Protein AF-A0A529NWU4-F1 (afdb_monomer)

Structure (mmCIF, N/CA/C/O backbone):
data_AF-A0A529NWU4-F1
#
_entry.id   AF-A0A529NWU4-F1
#
loop_
_atom_site.group_PDB
_atom_site.id
_atom_site.type_symbol
_atom_site.label_atom_id
_atom_site.label_alt_id
_atom_site.label_comp_id
_atom_site.label_asym_id
_atom_site.label_entity_id
_atom_site.label_seq_id
_atom_site.pdbx_PDB_ins_code
_atom_site.Cartn_x
_atom_site.Cartn_y
_atom_site.Cartn_z
_atom_site.occupancy
_atom_site.B_iso_or_equiv
_atom_site.auth_seq_id
_atom_site.auth_comp_id
_atom_site.auth_asym_id
_atom_site.auth_atom_id
_atom_site.pdbx_PDB_model_num
ATOM 1 N N . VAL A 1 1 ? -2.280 -7.081 -3.829 1.00 72.25 1 VAL A N 1
ATOM 2 C CA . VAL A 1 1 ? -1.068 -7.918 -3.638 1.00 72.25 1 VAL A CA 1
ATOM 3 C C . VAL A 1 1 ? 0.027 -7.570 -4.643 1.00 72.25 1 VAL A C 1
ATOM 5 O O . VAL A 1 1 ? 1.037 -7.049 -4.202 1.00 72.25 1 VAL A O 1
ATOM 8 N N . LEU A 1 2 ? -0.143 -7.772 -5.961 1.00 79.50 2 LEU A N 1
ATOM 9 C CA . LEU A 1 2 ? 0.940 -7.514 -6.936 1.00 79.50 2 LEU A CA 1
ATOM 10 C C . LEU A 1 2 ? 1.406 -6.042 -6.990 1.00 79.50 2 LEU A C 1
ATOM 12 O O . LEU A 1 2 ? 2.603 -5.792 -6.903 1.00 79.50 2 LEU A O 1
ATOM 16 N N . PHE A 1 3 ? 0.483 -5.073 -7.022 1.00 83.38 3 PHE A N 1
ATOM 17 C CA . PHE A 1 3 ? 0.818 -3.639 -6.942 1.00 83.38 3 PHE A CA 1
ATOM 18 C C . PHE A 1 3 ? 1.601 -3.284 -5.666 1.00 83.38 3 PHE A C 1
ATOM 20 O O . PHE A 1 3 ? 2.593 -2.565 -5.715 1.00 83.38 3 PHE A O 1
ATOM 27 N N . SER A 1 4 ? 1.197 -3.852 -4.526 1.00 84.69 4 SER A N 1
ATOM 28 C CA . SER A 1 4 ? 1.851 -3.646 -3.228 1.00 84.69 4 SER A CA 1
ATOM 29 C C . SER A 1 4 ? 3.282 -4.202 -3.201 1.00 84.69 4 SER A C 1
ATOM 31 O O . SER A 1 4 ? 4.173 -3.583 -2.627 1.00 84.69 4 SER A O 1
ATOM 33 N N . LEU A 1 5 ? 3.519 -5.354 -3.841 1.00 83.44 5 LEU A N 1
ATOM 34 C CA . LEU A 1 5 ? 4.855 -5.950 -3.959 1.00 83.44 5 LEU A CA 1
ATOM 35 C C . LEU A 1 5 ? 5.778 -5.108 -4.844 1.00 83.44 5 LEU A C 1
ATOM 37 O O . LEU A 1 5 ? 6.949 -4.935 -4.512 1.00 83.44 5 LEU A O 1
ATOM 41 N N . VAL A 1 6 ? 5.253 -4.553 -5.937 1.00 82.69 6 VAL A N 1
ATOM 42 C CA . VAL A 1 6 ? 5.997 -3.626 -6.799 1.00 82.69 6 VAL A CA 1
ATOM 43 C C . VAL A 1 6 ? 6.355 -2.342 -6.050 1.00 82.69 6 VAL A C 1
ATOM 45 O O . VAL A 1 6 ? 7.510 -1.930 -6.100 1.00 82.69 6 VAL A O 1
ATOM 48 N N . ALA A 1 7 ? 5.423 -1.752 -5.295 1.00 83.19 7 ALA A N 1
ATOM 49 C CA . ALA A 1 7 ? 5.697 -0.566 -4.479 1.00 83.19 7 ALA A CA 1
ATOM 50 C C . ALA A 1 7 ? 6.776 -0.829 -3.411 1.00 83.19 7 ALA A C 1
ATOM 52 O O . ALA A 1 7 ? 7.692 -0.023 -3.234 1.00 83.19 7 ALA A O 1
ATOM 53 N N . TRP A 1 8 ? 6.738 -1.996 -2.754 1.00 83.44 8 TRP A N 1
ATOM 54 C CA . TRP A 1 8 ? 7.813 -2.427 -1.854 1.00 83.44 8 TRP A CA 1
ATOM 55 C C . TRP A 1 8 ? 9.149 -2.584 -2.596 1.00 83.44 8 TRP A C 1
ATOM 57 O O . TRP A 1 8 ? 10.175 -2.082 -2.136 1.00 83.44 8 TRP A O 1
ATOM 67 N N . GLY A 1 9 ? 9.140 -3.230 -3.765 1.00 81.44 9 GLY A N 1
ATOM 68 C CA . GLY A 1 9 ? 10.323 -3.403 -4.608 1.00 81.44 9 GLY A CA 1
ATOM 69 C C . GLY A 1 9 ? 10.940 -2.069 -5.027 1.00 81.44 9 GLY A C 1
ATOM 70 O O . GLY A 1 9 ? 12.146 -1.894 -4.880 1.00 81.44 9 GLY A O 1
ATOM 71 N N . SER A 1 10 ? 10.119 -1.110 -5.456 1.00 79.38 10 SER A N 1
ATOM 72 C CA . SER A 1 10 ? 10.537 0.256 -5.791 1.00 79.38 10 SER A CA 1
ATOM 73 C C . SER A 1 10 ? 11.229 0.940 -4.609 1.00 79.38 10 SER A C 1
ATOM 75 O O . SER A 1 10 ? 12.353 1.430 -4.738 1.00 79.38 10 SER A O 1
ATOM 77 N N . LYS A 1 11 ? 10.611 0.877 -3.421 1.00 80.19 11 LYS A N 1
ATOM 78 C CA . LYS A 1 11 ? 11.128 1.499 -2.195 1.00 80.19 11 LYS A CA 1
ATOM 79 C C . LYS A 1 11 ? 12.432 0.873 -1.692 1.00 80.19 11 LYS A C 1
ATOM 81 O O . LYS A 1 11 ? 13.292 1.593 -1.194 1.00 80.19 11 LYS A O 1
ATOM 86 N N . HIS A 1 12 ? 12.579 -0.450 -1.780 1.00 82.19 12 HIS A N 1
ATOM 87 C CA . HIS A 1 12 ? 13.668 -1.175 -1.112 1.00 82.19 12 HIS A CA 1
ATOM 88 C C . HIS A 1 12 ? 14.779 -1.683 -2.040 1.00 82.19 12 HIS A C 1
ATOM 90 O O . HIS A 1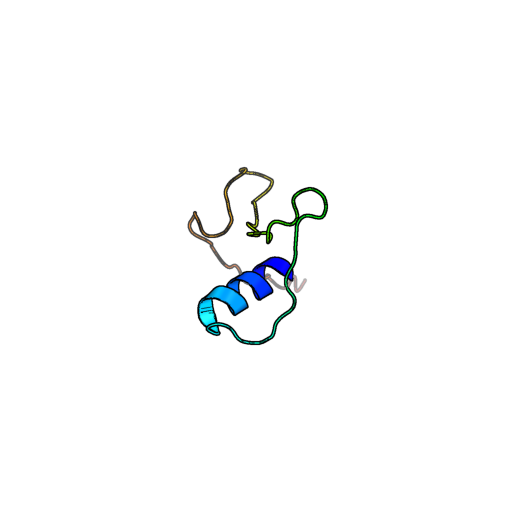 12 ? 15.885 -1.924 -1.562 1.00 82.19 12 HIS A O 1
ATOM 96 N N . ARG A 1 13 ? 14.537 -1.842 -3.349 1.00 75.38 13 ARG A N 1
ATOM 97 C CA . ARG A 1 13 ? 15.561 -2.301 -4.313 1.00 75.38 13 ARG A CA 1
ATOM 98 C C . ARG A 1 13 ? 16.282 -1.174 -5.055 1.00 75.38 13 ARG A C 1
ATOM 100 O O . ARG A 1 13 ? 17.096 -1.480 -5.919 1.00 75.38 13 ARG A O 1
ATOM 107 N N . GLY A 1 14 ? 16.011 0.094 -4.734 1.00 65.69 14 GLY A N 1
ATOM 108 C CA . GLY A 1 14 ? 16.824 1.230 -5.184 1.00 65.69 14 GLY A CA 1
ATOM 109 C C . GLY A 1 14 ? 16.988 1.334 -6.705 1.00 65.69 14 GLY A C 1
ATOM 110 O O . GLY A 1 14 ? 18.109 1.305 -7.200 1.00 65.69 14 GLY A O 1
ATOM 111 N N . GLY A 1 15 ? 15.885 1.446 -7.452 1.00 65.62 15 GLY A N 1
ATOM 112 C CA . GLY A 1 15 ? 15.941 1.785 -8.885 1.00 65.62 15 GLY A CA 1
ATOM 113 C C . GLY A 1 15 ? 16.261 0.634 -9.849 1.00 65.62 15 GLY A C 1
ATOM 114 O O . GLY A 1 15 ? 16.675 0.882 -10.978 1.00 65.62 15 GLY A O 1
ATOM 115 N N . GLY A 1 16 ? 16.069 -0.624 -9.436 1.00 71.50 16 GLY A N 1
ATOM 116 C CA . GLY A 1 16 ? 16.134 -1.773 -10.348 1.00 71.50 16 GLY A CA 1
ATOM 117 C C . GLY A 1 16 ? 15.021 -1.783 -11.412 1.00 71.50 16 GLY A C 1
ATOM 118 O O . GLY A 1 16 ? 14.064 -1.019 -11.340 1.00 71.50 16 GLY A O 1
ATOM 119 N N . ILE A 1 17 ? 15.119 -2.690 -12.389 1.00 78.31 17 ILE A N 1
ATOM 120 C CA . ILE A 1 1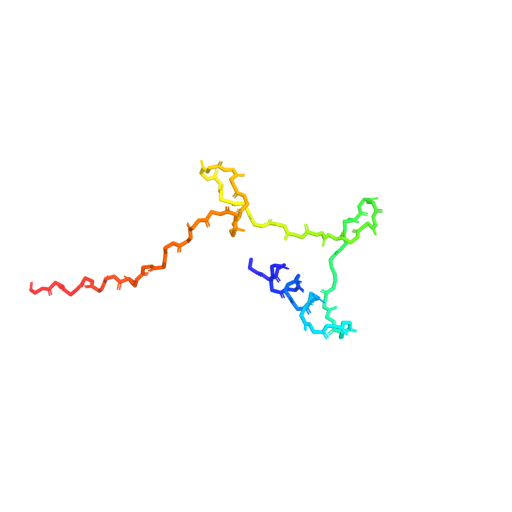7 ? 14.087 -2.868 -13.424 1.00 78.31 17 ILE A CA 1
ATOM 121 C C . ILE A 1 17 ? 12.917 -3.667 -12.835 1.00 78.31 17 ILE A C 1
ATOM 123 O O . ILE A 1 17 ? 13.081 -4.825 -12.450 1.00 78.31 17 ILE A O 1
ATOM 127 N N . PHE A 1 18 ? 11.735 -3.059 -12.774 1.00 80.50 18 PHE A N 1
ATOM 128 C CA . PHE A 1 18 ? 10.484 -3.711 -12.388 1.00 80.50 18 PHE A CA 1
ATOM 129 C C . PHE A 1 18 ? 9.310 -3.121 -13.174 1.00 80.50 18 PHE A C 1
ATOM 131 O O . PHE A 1 18 ? 9.406 -2.042 -13.758 1.00 80.50 18 PHE A O 1
ATOM 138 N N . THR A 1 19 ? 8.195 -3.848 -13.208 1.00 86.56 19 THR A N 1
ATOM 139 C CA . THR A 1 19 ? 6.955 -3.390 -13.841 1.00 86.56 19 THR A CA 1
ATOM 140 C C . THR A 1 19 ? 6.429 -2.149 -13.131 1.00 86.56 19 THR A C 1
ATOM 142 O O . THR A 1 19 ? 6.202 -2.197 -11.928 1.00 86.56 19 THR A O 1
ATOM 145 N N . ARG A 1 20 ? 6.213 -1.057 -13.868 1.00 86.56 20 ARG A N 1
ATOM 146 C CA . ARG A 1 20 ? 5.651 0.199 -13.354 1.00 86.56 20 ARG A CA 1
ATOM 147 C C . ARG A 1 20 ? 4.225 0.363 -13.855 1.00 86.56 20 ARG A C 1
ATOM 149 O O . ARG A 1 20 ? 3.930 0.003 -14.994 1.00 86.56 20 ARG A O 1
ATOM 156 N N . PHE A 1 21 ? 3.357 0.892 -13.005 1.00 89.56 21 PHE A N 1
ATOM 157 C CA . PHE A 1 21 ? 1.952 1.104 -13.329 1.00 89.56 21 PHE A CA 1
ATOM 158 C C . PHE A 1 21 ? 1.678 2.596 -13.393 1.00 89.56 21 PHE A C 1
ATOM 160 O O . PHE A 1 21 ? 2.042 3.328 -12.479 1.00 89.56 21 PHE A O 1
ATOM 167 N N . PHE A 1 22 ? 1.033 3.027 -14.468 1.00 92.94 22 PHE A N 1
ATOM 168 C CA . PHE A 1 22 ? 0.682 4.419 -14.696 1.00 92.94 22 PHE A CA 1
ATOM 169 C C . PHE A 1 22 ? -0.827 4.535 -14.847 1.00 92.94 22 PHE A C 1
ATOM 171 O O . PHE A 1 22 ? -1.471 3.646 -15.409 1.00 92.94 22 PHE A O 1
ATOM 178 N N . ASP A 1 23 ? -1.373 5.627 -14.333 1.00 93.94 23 ASP A N 1
ATOM 179 C CA . ASP A 1 23 ? -2.740 6.034 -14.597 1.00 93.94 23 ASP A CA 1
ATOM 180 C C . ASP A 1 23 ? -2.859 6.441 -16.071 1.00 93.94 23 ASP A C 1
ATOM 182 O O . ASP A 1 23 ? -2.077 7.251 -16.571 1.00 93.94 23 ASP A O 1
ATOM 186 N N . ALA A 1 24 ? -3.800 5.831 -16.788 1.00 97.12 24 ALA A N 1
ATOM 187 C CA . ALA A 1 24 ? -3.889 5.977 -18.238 1.00 97.12 24 ALA A CA 1
ATOM 188 C C . ALA A 1 24 ? -4.387 7.362 -18.677 1.00 97.12 24 ALA A C 1
ATOM 190 O O . ALA A 1 24 ? -4.114 7.776 -19.801 1.00 97.12 24 ALA A O 1
ATOM 191 N N . GLU A 1 25 ? -5.113 8.071 -17.812 1.00 97.81 25 GLU A N 1
ATOM 192 C CA . GLU A 1 25 ? -5.700 9.374 -18.126 1.00 97.81 25 GLU A CA 1
ATOM 193 C C . GLU A 1 25 ? -4.697 10.505 -17.888 1.00 97.81 25 GLU A C 1
ATOM 195 O O . GLU A 1 25 ? -4.573 11.427 -18.693 1.00 97.81 25 GLU A O 1
ATOM 200 N N . THR A 1 26 ? -3.953 10.423 -16.788 1.00 97.12 26 THR A N 1
ATOM 201 C CA . THR A 1 26 ? -3.030 11.470 -16.334 1.00 97.12 26 THR A CA 1
ATOM 202 C C . THR A 1 26 ? -1.572 11.183 -16.681 1.00 97.12 26 THR A C 1
ATOM 204 O O . THR A 1 26 ? -0.738 12.084 -16.601 1.00 97.12 26 THR A O 1
ATOM 207 N N . GLY A 1 27 ? -1.232 9.937 -17.023 1.00 96.38 27 GLY A N 1
ATOM 208 C CA . GLY A 1 27 ? 0.145 9.496 -17.251 1.00 96.38 27 GLY A CA 1
ATOM 209 C C . GLY A 1 27 ? 1.011 9.479 -15.986 1.00 96.38 27 GLY A C 1
ATOM 210 O O . GLY A 1 27 ? 2.227 9.319 -16.085 1.00 96.38 27 GLY A O 1
ATOM 211 N N . SER A 1 28 ? 0.417 9.656 -14.803 1.00 95.38 28 SER A N 1
ATOM 212 C CA . SER A 1 28 ? 1.142 9.664 -13.529 1.00 95.38 28 SER A CA 1
ATOM 213 C C . SER A 1 28 ? 1.413 8.244 -13.048 1.00 95.38 28 SER A C 1
ATOM 215 O O . SER A 1 28 ? 0.579 7.354 -13.213 1.00 95.38 28 SER A O 1
ATOM 217 N N . GLU A 1 29 ? 2.580 8.011 -12.444 1.00 90.75 29 GLU A N 1
ATOM 218 C CA . GLU A 1 29 ? 2.860 6.715 -11.822 1.00 90.75 29 GLU A CA 1
ATOM 219 C C . GLU A 1 29 ? 1.923 6.502 -10.628 1.00 90.75 29 GLU A C 1
ATOM 221 O O . GLU A 1 29 ? 1.733 7.393 -9.801 1.00 90.75 29 GLU A O 1
ATOM 226 N N . ILE A 1 30 ? 1.325 5.316 -10.552 1.00 90.25 30 ILE A N 1
ATOM 227 C CA . ILE A 1 30 ? 0.406 4.954 -9.478 1.00 90.25 30 ILE A CA 1
ATOM 228 C C . ILE A 1 30 ? 1.217 4.696 -8.206 1.00 90.25 30 ILE A C 1
ATOM 230 O O . ILE A 1 30 ? 2.112 3.851 -8.209 1.00 90.25 30 ILE A O 1
ATOM 234 N N . ASP A 1 31 ? 0.840 5.357 -7.109 1.00 88.56 31 ASP A N 1
ATOM 235 C CA . ASP A 1 31 ? 1.267 5.022 -5.746 1.00 88.56 31 ASP A CA 1
ATOM 236 C C . ASP A 1 31 ? 0.176 4.174 -5.059 1.00 88.56 31 ASP A C 1
ATOM 238 O O . ASP A 1 31 ? -0.835 4.709 -4.590 1.00 88.56 31 ASP A O 1
ATOM 242 N N . PRO A 1 32 ? 0.282 2.830 -5.074 1.00 89.00 32 PRO A N 1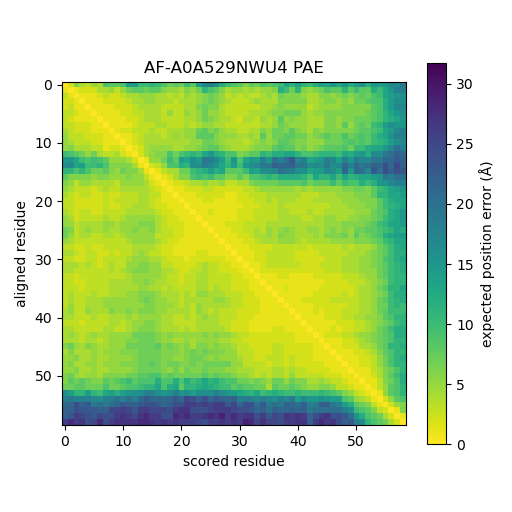
ATOM 243 C CA . PRO A 1 32 ? -0.813 1.974 -4.654 1.00 89.00 32 PRO A CA 1
ATOM 244 C C . PRO A 1 32 ? -0.862 1.823 -3.130 1.00 89.00 32 PRO A C 1
ATOM 246 O O . PRO A 1 32 ? 0.041 1.258 -2.512 1.00 89.00 32 PRO A O 1
ATOM 249 N N . ILE A 1 33 ? -2.002 2.173 -2.532 1.00 89.88 33 ILE A N 1
ATOM 250 C CA . ILE A 1 33 ? -2.328 1.833 -1.141 1.00 89.88 33 ILE A CA 1
ATOM 251 C C . ILE A 1 33 ? -3.382 0.726 -1.084 1.00 89.88 33 ILE A C 1
ATOM 253 O O . ILE A 1 33 ? -4.330 0.689 -1.864 1.00 89.88 33 ILE A O 1
ATOM 257 N N . SER A 1 34 ? -3.221 -0.214 -0.152 1.00 91.38 34 SER A N 1
ATOM 258 C CA . SER A 1 34 ? -4.263 -1.204 0.147 1.00 91.38 34 SER A CA 1
ATOM 259 C C . SER A 1 34 ? -5.156 -0.668 1.254 1.00 91.38 34 SER A C 1
ATOM 261 O O . SER A 1 34 ? -4.644 -0.213 2.271 1.00 91.38 34 SER A O 1
ATOM 263 N N . ILE A 1 35 ? -6.470 -0.736 1.066 1.00 93.94 35 ILE A N 1
ATOM 264 C CA . ILE A 1 35 ? -7.461 -0.251 2.031 1.00 93.94 35 ILE A CA 1
ATOM 265 C C . ILE A 1 35 ? -8.222 -1.442 2.615 1.00 93.94 35 ILE A C 1
ATOM 267 O O . ILE A 1 35 ? -8.709 -2.294 1.868 1.00 93.94 35 ILE A O 1
ATOM 271 N N . ASP A 1 36 ? -8.352 -1.494 3.941 1.00 94.56 36 ASP A N 1
ATOM 272 C CA . ASP A 1 36 ? -9.349 -2.343 4.591 1.00 94.56 36 ASP A CA 1
ATOM 273 C C . ASP A 1 36 ? -10.738 -1.789 4.270 1.00 94.56 36 ASP A C 1
ATOM 275 O O . ASP A 1 36 ? -11.123 -0.720 4.741 1.00 94.56 36 ASP A O 1
ATOM 279 N N . ARG A 1 37 ? -11.508 -2.532 3.472 1.00 95.88 37 ARG A N 1
ATOM 280 C CA . ARG A 1 37 ? -12.849 -2.117 3.049 1.00 95.88 37 ARG A CA 1
ATOM 281 C C . ARG A 1 37 ? -13.790 -1.859 4.227 1.00 95.88 37 ARG A C 1
ATOM 283 O O . ARG A 1 37 ? -14.654 -0.999 4.113 1.00 95.88 37 ARG A O 1
ATOM 290 N N . SER A 1 38 ? -13.662 -2.605 5.321 1.00 96.88 38 SER A N 1
ATOM 291 C CA . SER A 1 38 ? -14.601 -2.516 6.442 1.00 96.88 38 SER A CA 1
ATOM 292 C C . SER A 1 38 ? -14.432 -1.230 7.251 1.00 96.88 38 SER A C 1
ATOM 294 O O . SER A 1 38 ? -15.411 -0.681 7.748 1.00 96.88 38 SER A O 1
ATOM 296 N N . THR A 1 39 ? -13.202 -0.725 7.347 1.00 95.62 39 THR A N 1
ATOM 297 C CA . THR A 1 39 ? -12.873 0.450 8.163 1.00 95.62 39 THR A CA 1
ATOM 298 C C . THR A 1 39 ? -12.467 1.676 7.350 1.00 95.62 39 THR A C 1
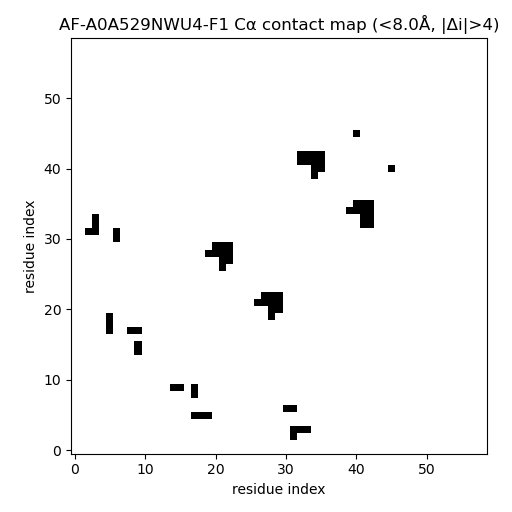ATOM 300 O O . THR A 1 39 ? -12.379 2.767 7.910 1.00 95.62 39 THR A O 1
ATOM 303 N N . GLY A 1 40 ? -12.169 1.511 6.060 1.00 95.81 40 GLY A N 1
ATOM 304 C CA . GLY A 1 40 ? -11.584 2.545 5.205 1.00 95.81 40 GLY A CA 1
ATOM 305 C C . GLY A 1 40 ? -10.120 2.865 5.527 1.00 95.81 40 GLY A C 1
ATOM 306 O O . GLY A 1 40 ? -9.537 3.749 4.904 1.00 95.81 40 GLY A O 1
ATOM 307 N N . ALA A 1 41 ? -9.503 2.171 6.488 1.00 96.38 41 ALA A N 1
ATOM 308 C CA . 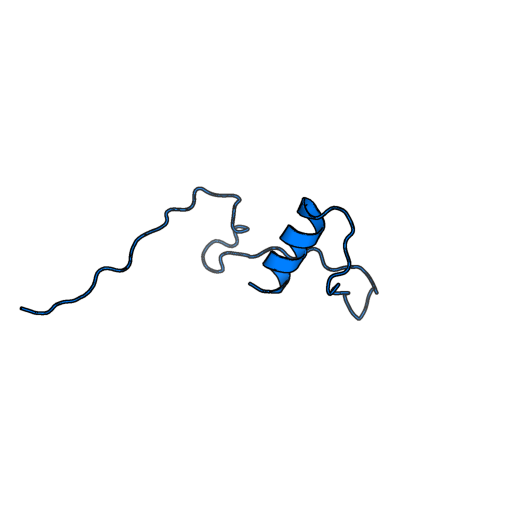ALA A 1 41 ? -8.135 2.450 6.900 1.00 96.38 41 ALA A CA 1
ATOM 309 C C . ALA A 1 41 ? -7.117 1.862 5.906 1.00 96.38 41 ALA A C 1
ATOM 311 O O . ALA A 1 41 ? -7.266 0.707 5.491 1.00 96.38 41 ALA A O 1
ATOM 312 N N . PRO A 1 42 ? -6.035 2.589 5.566 1.00 94.31 42 PRO A N 1
ATOM 313 C CA . PRO A 1 42 ? -4.932 2.000 4.823 1.00 94.31 42 PRO A CA 1
ATOM 314 C C . PRO A 1 42 ? -4.262 0.883 5.630 1.00 94.31 42 PRO A C 1
ATOM 316 O O . PRO A 1 42 ? -3.921 1.051 6.806 1.00 94.31 42 PRO A O 1
ATOM 319 N N . ILE A 1 43 ? -4.053 -0.268 4.999 1.00 92.06 43 ILE A N 1
ATOM 320 C CA . ILE A 1 43 ? -3.353 -1.408 5.593 1.00 92.06 43 ILE A CA 1
ATOM 321 C C . ILE A 1 43 ? -1.940 -0.973 6.007 1.00 92.06 43 ILE A C 1
ATOM 323 O O . ILE A 1 43 ? -1.237 -0.316 5.244 1.00 92.06 43 ILE A O 1
ATOM 327 N N . GLY A 1 44 ? -1.526 -1.341 7.223 1.00 88.75 44 GLY A N 1
ATOM 328 C CA . GLY 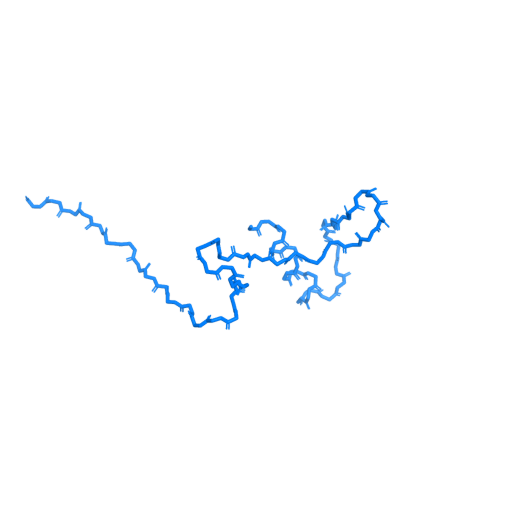A 1 44 ? -0.229 -0.960 7.800 1.00 88.75 44 GLY A CA 1
ATOM 329 C C . GLY A 1 44 ? -0.241 0.328 8.633 1.00 88.75 44 GLY A C 1
ATOM 330 O O . GLY A 1 44 ? 0.751 0.620 9.290 1.00 88.75 44 GLY A O 1
ATOM 331 N N . THR A 1 45 ? -1.355 1.070 8.672 1.00 94.38 45 THR A N 1
ATOM 332 C CA . THR A 1 45 ? -1.517 2.251 9.556 1.00 94.38 45 THR A CA 1
ATOM 333 C C . THR A 1 45 ? -2.067 1.911 10.942 1.00 94.38 45 THR A C 1
ATOM 335 O O . THR A 1 45 ? -2.121 2.764 11.825 1.00 94.38 45 THR A O 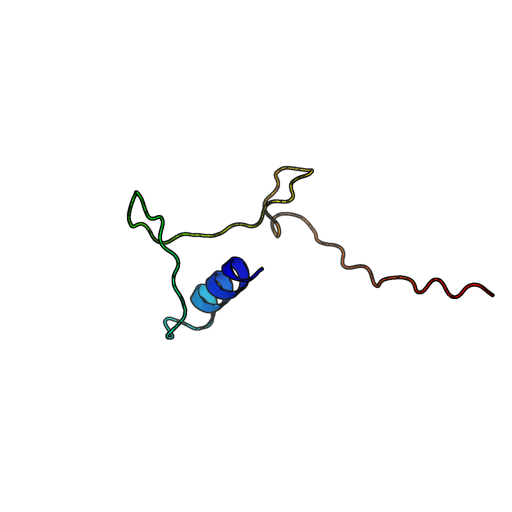1
ATOM 338 N N . ARG A 1 46 ? -2.487 0.659 11.145 1.00 93.94 46 ARG A N 1
ATOM 339 C CA . ARG A 1 46 ? -3.032 0.134 12.400 1.00 93.94 46 ARG A CA 1
ATOM 340 C C . ARG A 1 46 ? -2.301 -1.154 12.783 1.00 93.94 46 ARG A C 1
ATOM 342 O O . ARG A 1 46 ? -1.775 -1.818 11.887 1.00 93.94 46 ARG A O 1
ATOM 349 N N . PRO A 1 47 ? -2.282 -1.532 14.073 1.00 95.00 47 PRO A N 1
ATOM 350 C CA . PRO A 1 47 ? -1.721 -2.808 14.502 1.00 95.00 47 PRO A CA 1
ATOM 351 C C . PRO A 1 47 ? -2.349 -3.978 13.739 1.00 95.00 47 PRO A C 1
ATOM 353 O O . PRO A 1 47 ? -3.572 -4.077 13.642 1.00 95.00 47 PRO A O 1
ATOM 356 N N . ILE A 1 48 ? -1.508 -4.859 13.199 1.00 93.06 48 ILE A N 1
ATOM 357 C CA . ILE A 1 48 ? -1.938 -6.057 12.475 1.00 93.06 48 ILE A CA 1
ATOM 358 C C . ILE A 1 48 ? -1.705 -7.265 13.376 1.00 93.06 48 ILE A C 1
ATOM 360 O O . ILE A 1 48 ? -0.583 -7.499 13.824 1.00 93.06 48 ILE A O 1
ATOM 364 N N . GLN A 1 49 ? -2.756 -8.049 13.606 1.00 94.06 49 GLN A N 1
ATOM 365 C CA . GLN A 1 49 ? -2.651 -9.354 14.248 1.00 94.06 49 GLN A CA 1
ATOM 366 C C . GLN A 1 49 ? -2.657 -10.447 13.178 1.00 94.06 49 GLN A C 1
ATOM 368 O O . GLN A 1 49 ? -3.603 -10.563 12.403 1.00 94.06 49 GLN A O 1
ATOM 373 N N . ILE A 1 50 ? -1.606 -11.266 13.153 1.00 93.06 50 ILE A N 1
ATOM 374 C CA . ILE A 1 50 ? -1.529 -12.451 12.295 1.00 93.06 50 ILE A CA 1
ATOM 375 C C . ILE A 1 50 ? -2.004 -13.644 13.119 1.00 93.06 50 ILE A C 1
ATOM 377 O O . ILE A 1 50 ? -1.483 -13.899 14.204 1.00 93.06 50 ILE A O 1
ATOM 381 N N . VAL A 1 51 ? -3.001 -14.364 12.612 1.00 94.38 51 VAL A N 1
ATOM 382 C CA . VAL A 1 51 ? -3.543 -15.564 13.256 1.00 94.38 51 VAL A CA 1
ATOM 383 C C . VAL A 1 51 ? -3.272 -16.781 12.387 1.00 94.38 51 VAL A C 1
ATOM 385 O O . VAL A 1 51 ? -3.496 -16.759 11.177 1.00 94.38 51 VAL A O 1
ATOM 388 N N . THR A 1 52 ? -2.791 -17.856 13.003 1.00 92.62 52 THR A N 1
ATOM 389 C CA . THR A 1 52 ? -2.663 -19.146 12.326 1.00 92.62 52 THR A CA 1
ATOM 390 C C . THR A 1 52 ? -4.058 -19.751 12.145 1.00 92.62 52 THR A C 1
ATOM 392 O O . THR A 1 52 ? -4.823 -19.781 13.117 1.00 92.62 52 THR A O 1
ATOM 395 N N . PRO A 1 53 ? -4.416 -20.249 10.946 1.00 90.56 53 PRO A N 1
ATOM 396 C CA . PRO A 1 53 ? -5.660 -20.984 10.759 1.00 90.56 53 PRO A CA 1
ATOM 397 C C . PRO A 1 53 ? -5.717 -22.177 11.714 1.00 90.56 53 PRO A C 1
ATOM 399 O O . PRO A 1 53 ? -4.760 -22.944 11.815 1.00 90.56 53 PRO A O 1
ATOM 402 N N . LYS A 1 54 ? -6.838 -22.349 12.416 1.00 87.19 54 LYS A N 1
ATOM 403 C CA . LYS A 1 54 ? -7.070 -23.572 13.188 1.00 87.19 54 LYS A CA 1
ATOM 404 C C . LYS A 1 54 ? -7.503 -24.670 12.220 1.00 87.19 54 LYS A C 1
ATOM 406 O O . LYS A 1 54 ? -8.453 -24.467 11.467 1.00 87.19 54 LYS A O 1
ATOM 411 N N . SER A 1 55 ? -6.831 -25.820 12.241 1.00 79.44 55 SER A N 1
ATOM 412 C CA . SER A 1 55 ? -7.347 -27.018 11.582 1.00 79.44 55 SER A CA 1
ATOM 413 C C . SER A 1 55 ? -8.563 -27.515 12.361 1.00 79.44 55 SER A C 1
ATOM 415 O O . SER A 1 55 ? -8.450 -27.854 13.538 1.00 79.44 55 SER A O 1
ATOM 417 N N . THR A 1 56 ? -9.726 -27.563 11.720 1.00 71.19 56 THR A N 1
ATOM 418 C CA . THR A 1 56 ? -10.866 -28.339 12.215 1.00 71.19 56 THR A CA 1
ATOM 419 C C . THR A 1 56 ? -10.571 -29.816 11.978 1.00 71.19 56 THR A C 1
ATOM 421 O O . THR A 1 56 ? -10.973 -30.375 10.959 1.00 71.19 56 THR A O 1
ATOM 424 N N . THR A 1 57 ? -9.819 -30.442 12.879 1.00 67.31 57 THR A N 1
ATOM 425 C CA . THR A 1 57 ? -9.835 -31.903 12.988 1.00 67.31 57 THR A CA 1
ATOM 426 C C . THR A 1 57 ? -11.052 -32.236 13.839 1.00 67.31 57 THR A C 1
ATOM 4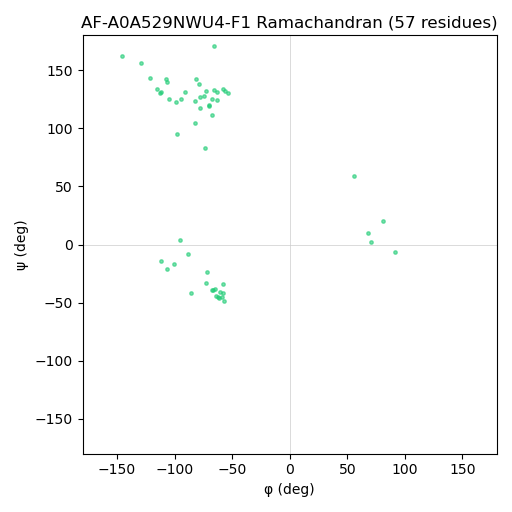28 O O . THR A 1 57 ? -11.050 -31.966 15.036 1.00 67.31 57 THR A O 1
ATOM 431 N N . ASN A 1 58 ? -12.118 -32.719 13.201 1.00 62.34 58 ASN A N 1
ATOM 432 C CA . ASN A 1 58 ? -13.221 -33.344 13.922 1.00 62.34 58 ASN A CA 1
ATOM 433 C C . ASN A 1 58 ? -12.697 -34.679 14.470 1.00 62.34 58 ASN A C 1
ATOM 435 O O . ASN A 1 58 ? -12.229 -35.502 13.680 1.00 62.34 58 ASN A O 1
ATOM 439 N N . GLU A 1 59 ? -12.721 -34.839 15.793 1.00 53.78 59 GLU A N 1
ATOM 440 C CA . GLU A 1 59 ? -12.614 -36.145 16.462 1.00 53.78 59 GLU A CA 1
ATOM 441 C C . GLU A 1 59 ? -13.886 -36.973 16.240 1.00 53.78 59 GLU A C 1
ATOM 443 O O . GLU A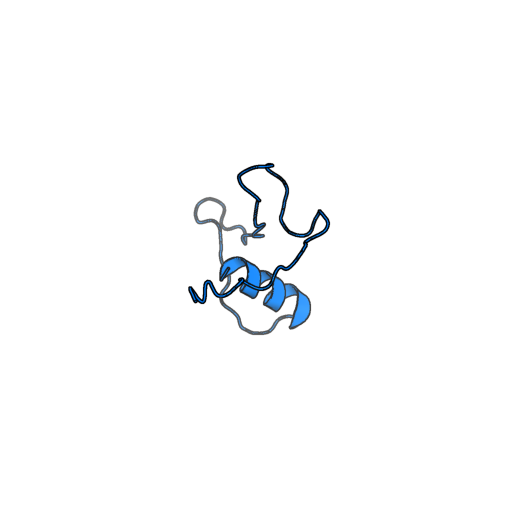 1 59 ? -14.984 -36.366 16.170 1.00 53.78 59 GLU A O 1
#

Solvent-accessible surface area (backbone atoms only — not comparable to full-atom values): 4217 Å² total; per-residue (Å²): 107,72,64,51,53,42,53,48,44,55,73,73,56,72,78,65,95,70,88,80,57,57,41,89,88,79,67,43,74,63,83,74,78,56,63,40,83,92,77,68,44,53,68,83,79,57,94,82,84,90,76,83,84,78,80,86,75,82,128

Mean predicted aligned error: 6.65 Å

Nearest PDB structures (foldseek):
  7qv2-assembly1_0  TM=2.227E-01  e=3.163E+00  Bacillus subtilis subsp. subtilis str. 168
  6nwy-assembly1_R5  TM=1.913E-01  e=2.062E+00  Thermus thermophilus HB8
  5el6-assembly2_J5  TM=1.994E-01  e=3.917E+00  Thermus thermophilus HB8
  4u67-assembly1_Z  TM=1.916E-01  e=4.851E+00  Deinococcus radiodurans R1 = ATCC 13939 = DSM 20539

pLDDT: mean 86.31, std 10.01, range [53.78, 97.81]

Radius of gyration: 16.96 Å; Cα contacts (8 Å, |Δi|>4): 35; chains: 1; bounding box: 31×48×35 Å

Sequence (59 aa):
VLFSLVAWGSKHRGGGIFTRFFDAETGSEIDPISIDRSTGAPIGTRPIQIVTPKSTTNE

Foldseek 3Di:
DVLVVVLVCCVPVPDDDDDWDADPPPRHTDPDFDADPVPRDTPPPDDDDDDDDDDPPDD

Secondary structure (DSSP, 8-state):
-HHHHHHHHHHHTTS------B-TTT-PBP----B-TTT-PBTTSS-----PPPP----